Protein AF-A0A7R9HEV4-F1 (afdb_monomer)

pLDDT: mean 73.51, std 22.2, range [35.72, 95.19]

Organism: Timema cristinae (NCBI:txid61476)

Radius of gyration: 18.92 Å; Cα contacts (8 Å, |Δi|>4): 25; chains: 1; bounding box: 32×32×58 Å

Solvent-accessible surface area (backbone atoms only — not comparable to full-atom values): 5159 Å² total; per-residue (Å²): 132,88,76,84,65,88,89,75,81,80,90,74,69,100,84,69,81,83,77,84,71,70,78,87,79,60,96,59,70,96,56,93,82,80,86,80,78,58,68,42,74,56,96,89,39,76,53,31,46,71,91,41,75,51,95,65,92,81,83,72,90,84,80,77,80,84,129

Structure (mmCIF, N/CA/C/O backbone):
data_AF-A0A7R9HEV4-F1
#
_entry.id   AF-A0A7R9HEV4-F1
#
loop_
_atom_site.group_PDB
_atom_site.id
_atom_site.type_symbol
_atom_site.label_atom_id
_atom_site.label_alt_id
_atom_site.label_comp_id
_atom_site.label_asym_id
_atom_site.label_entity_id
_atom_site.label_seq_id
_atom_site.pdbx_PDB_ins_code
_atom_site.Cartn_x
_atom_site.Cartn_y
_atom_site.Cartn_z
_atom_site.occupancy
_atom_site.B_iso_or_equiv
_atom_site.auth_seq_id
_atom_site.auth_comp_id
_atom_site.auth_asym_id
_atom_site.auth_atom_id
_atom_site.pdbx_PDB_model_num
ATOM 1 N N . GLY A 1 1 ? 15.055 -15.853 -23.580 1.00 36.47 1 GLY A N 1
ATOM 2 C CA . GLY A 1 1 ? 13.685 -15.501 -23.992 1.00 36.47 1 GLY A CA 1
ATOM 3 C C . GLY A 1 1 ? 13.356 -14.142 -23.425 1.00 36.47 1 GLY A C 1
ATOM 4 O O . GLY A 1 1 ? 13.534 -13.962 -22.231 1.00 36.47 1 GLY A O 1
ATOM 5 N N . ASN A 1 2 ? 12.988 -13.193 -24.286 1.00 35.72 2 ASN A N 1
ATOM 6 C CA . ASN A 1 2 ? 12.668 -11.804 -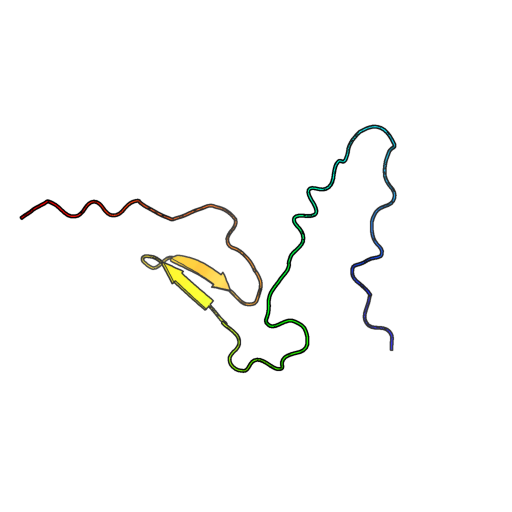23.944 1.00 35.72 2 ASN A CA 1
ATOM 7 C C . ASN A 1 2 ? 11.554 -11.714 -22.891 1.00 35.72 2 ASN A C 1
ATOM 9 O O . ASN A 1 2 ? 10.446 -12.187 -23.132 1.00 35.72 2 ASN A O 1
ATOM 13 N N . PHE A 1 3 ? 11.825 -11.037 -21.777 1.00 47.03 3 PHE A N 1
ATOM 14 C CA . PHE A 1 3 ? 10.774 -10.483 -20.926 1.00 47.03 3 PHE A CA 1
ATOM 15 C C . PHE A 1 3 ? 10.291 -9.169 -21.562 1.00 47.03 3 PHE A C 1
ATOM 17 O O . PHE A 1 3 ? 11.130 -8.367 -21.979 1.00 47.03 3 PHE A O 1
ATOM 24 N N . PRO A 1 4 ? 8.976 -8.932 -21.701 1.00 39.03 4 PRO A N 1
ATOM 25 C CA . PRO A 1 4 ? 8.488 -7.730 -22.360 1.00 39.03 4 PRO A CA 1
ATOM 26 C C . PRO A 1 4 ? 8.815 -6.483 -21.530 1.00 39.03 4 PRO A C 1
ATOM 28 O O . PRO A 1 4 ? 8.501 -6.399 -20.344 1.00 39.03 4 PRO A O 1
ATOM 31 N N . ASN A 1 5 ? 9.437 -5.507 -22.188 1.00 46.41 5 ASN A N 1
ATOM 32 C CA . ASN A 1 5 ? 9.665 -4.169 -21.661 1.00 46.41 5 ASN A CA 1
ATOM 33 C C . ASN A 1 5 ? 8.313 -3.420 -21.609 1.00 46.41 5 ASN A C 1
ATOM 35 O O . ASN A 1 5 ? 7.660 -3.29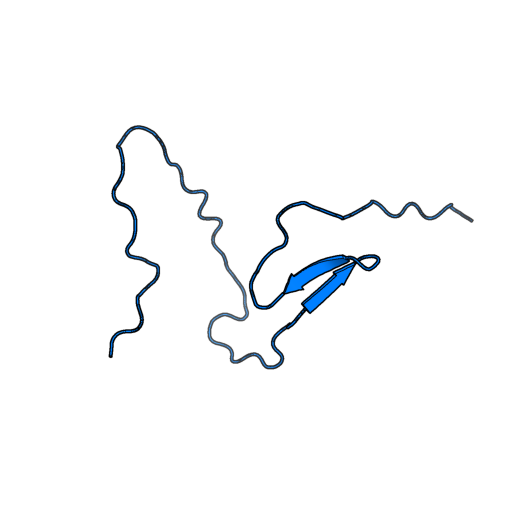9 -22.651 1.00 46.41 5 ASN A O 1
ATOM 39 N N . PRO A 1 6 ? 7.867 -2.898 -20.451 1.00 49.50 6 PRO A N 1
ATOM 40 C CA . PRO A 1 6 ? 6.588 -2.191 -20.326 1.00 49.50 6 PRO A CA 1
ATOM 41 C C . PRO A 1 6 ? 6.516 -0.876 -21.126 1.00 49.50 6 PRO A C 1
ATOM 43 O O . PRO A 1 6 ? 5.439 -0.300 -21.252 1.00 49.50 6 PRO A O 1
ATOM 46 N N . ALA A 1 7 ? 7.626 -0.413 -21.714 1.00 47.97 7 ALA A N 1
ATOM 47 C CA . ALA A 1 7 ? 7.686 0.813 -22.513 1.00 47.97 7 ALA A CA 1
ATOM 48 C C . ALA A 1 7 ? 7.075 0.705 -23.929 1.00 47.97 7 ALA A C 1
ATOM 50 O O . ALA A 1 7 ? 7.066 1.690 -24.664 1.00 47.97 7 ALA A O 1
ATOM 51 N N . GLN A 1 8 ? 6.569 -0.460 -24.347 1.00 40.44 8 GLN A N 1
ATOM 52 C CA . GLN A 1 8 ? 6.044 -0.664 -25.704 1.00 40.44 8 GLN A CA 1
ATOM 53 C C . GLN A 1 8 ? 4.577 -1.101 -25.712 1.00 40.44 8 GLN A C 1
ATOM 55 O O . GLN A 1 8 ? 4.245 -2.207 -26.134 1.00 40.44 8 GLN A O 1
ATOM 60 N N . LYS A 1 9 ? 3.663 -0.219 -25.294 1.00 43.97 9 LYS A N 1
ATOM 61 C CA . LYS A 1 9 ? 2.278 -0.280 -25.785 1.00 43.97 9 LYS A CA 1
ATOM 62 C C . LYS A 1 9 ? 1.546 1.048 -25.602 1.00 43.97 9 LYS A C 1
ATOM 64 O O . LYS A 1 9 ? 1.095 1.344 -24.507 1.00 43.97 9 LYS A O 1
ATOM 69 N N . GLN A 1 10 ? 1.403 1.786 -26.705 1.00 45.25 10 GLN A N 1
ATOM 70 C CA . GLN A 1 10 ? 0.150 2.363 -27.232 1.00 45.25 10 GLN A CA 1
ATOM 71 C C . GLN A 1 10 ? 0.460 3.588 -28.104 1.00 45.25 10 GLN A C 1
ATOM 73 O O . GLN A 1 10 ? 0.667 4.694 -27.621 1.00 45.25 10 GLN A O 1
ATOM 78 N N . VAL A 1 11 ? 0.472 3.363 -29.420 1.00 51.81 11 VAL A N 1
ATOM 79 C CA . VAL A 1 11 ? 0.277 4.410 -30.429 1.00 51.81 11 VAL A CA 1
ATOM 80 C C . VAL A 1 11 ? -1.225 4.707 -30.465 1.00 51.81 11 VAL A C 1
ATOM 82 O O . VAL A 1 11 ? -2.008 3.789 -30.710 1.00 51.81 11 VAL A O 1
ATOM 85 N N . GLY A 1 12 ? -1.635 5.953 -30.207 1.00 35.72 12 GLY A N 1
ATOM 86 C CA . GLY A 1 12 ? -3.039 6.363 -30.305 1.00 35.72 12 GLY A CA 1
ATOM 87 C C . GLY A 1 12 ? -3.280 7.871 -30.152 1.00 35.72 12 GLY A C 1
ATOM 88 O O . GLY A 1 12 ? -3.192 8.390 -29.050 1.00 35.72 12 GLY A O 1
ATOM 89 N N . ASN A 1 13 ? -3.659 8.500 -31.273 1.00 39.06 13 ASN A N 1
ATOM 90 C CA . ASN A 1 13 ? -4.343 9.790 -31.489 1.00 39.06 13 ASN A CA 1
ATOM 91 C C . ASN A 1 13 ? -3.692 11.126 -31.036 1.00 39.06 13 ASN A C 1
ATOM 93 O O . ASN A 1 13 ? -3.420 11.320 -29.856 1.00 39.06 13 ASN A O 1
ATOM 97 N N . PRO A 1 14 ? -3.585 12.136 -31.934 1.00 40.22 14 PRO A N 1
ATOM 98 C CA . PRO A 1 14 ? -3.009 13.456 -31.630 1.00 40.22 14 PRO A CA 1
ATOM 99 C C . PRO A 1 14 ? -3.954 14.421 -30.872 1.00 40.22 14 PRO A C 1
ATOM 101 O O . PRO A 1 14 ? -3.707 15.621 -30.853 1.00 40.22 14 PRO A O 1
ATOM 104 N N . GLY A 1 15 ? -5.048 13.932 -30.273 1.00 39.28 15 GLY A N 1
ATOM 105 C CA . GLY A 1 15 ? -6.117 14.777 -29.710 1.00 39.28 15 GLY A CA 1
ATOM 106 C C . GLY A 1 15 ? -6.245 14.806 -28.182 1.00 39.28 15 GLY A C 1
ATOM 107 O O . GLY A 1 15 ? -6.945 15.658 -27.649 1.00 39.28 15 GLY A O 1
ATOM 108 N N . THR A 1 16 ? -5.592 13.907 -27.453 1.00 47.69 16 THR A N 1
ATOM 109 C CA . THR A 1 16 ? -5.683 13.814 -25.987 1.00 47.69 16 THR A CA 1
ATOM 110 C C . THR A 1 16 ? -4.455 13.075 -25.492 1.00 47.69 16 THR A C 1
ATOM 112 O O . THR A 1 16 ? -4.209 12.012 -26.044 1.00 47.69 16 THR A O 1
ATOM 115 N N . LEU A 1 17 ? -3.737 13.597 -24.488 1.00 41.03 17 LEU A N 1
ATOM 116 C CA . LEU A 1 17 ? -2.873 12.889 -23.518 1.00 41.03 17 LEU A CA 1
ATOM 117 C C . LEU A 1 17 ? -1.724 13.818 -23.101 1.00 41.03 17 LEU A C 1
ATOM 119 O O . LEU A 1 17 ? -0.662 13.817 -23.712 1.00 41.03 17 LEU A O 1
ATOM 123 N N . PHE A 1 18 ? -1.899 14.568 -22.014 1.00 37.53 18 PHE A N 1
ATOM 124 C CA . PHE A 1 18 ? -0.759 14.784 -21.127 1.00 37.53 18 PHE A CA 1
ATOM 125 C C . PHE A 1 18 ? -0.741 13.566 -20.210 1.00 37.53 18 PHE A C 1
ATOM 127 O O . PHE A 1 18 ? -1.613 13.467 -19.341 1.00 37.53 18 PHE A O 1
ATOM 134 N N . PRO A 1 19 ? 0.168 12.593 -20.380 1.00 45.31 19 PRO A N 1
ATOM 135 C CA . PRO A 1 19 ? 0.342 11.606 -19.343 1.00 45.31 19 PRO A CA 1
ATOM 136 C C . PRO A 1 19 ? 0.967 12.390 -18.196 1.00 45.31 19 PRO A C 1
ATOM 138 O O . PRO A 1 19 ? 2.045 12.969 -18.336 1.00 45.31 19 PRO A O 1
ATOM 141 N N . SER A 1 20 ? 0.262 12.466 -17.073 1.00 49.72 20 SER A N 1
ATOM 142 C CA . SER A 1 20 ? 0.870 12.867 -15.812 1.00 49.72 20 SER A CA 1
ATOM 143 C C . SER A 1 20 ? 1.898 11.794 -15.450 1.00 49.72 20 SER A C 1
ATOM 145 O O . SER A 1 20 ? 1.626 10.864 -14.692 1.00 49.72 20 SER A O 1
ATOM 147 N N . PHE A 1 21 ? 3.080 11.871 -16.058 1.00 49.41 21 PHE A N 1
ATOM 148 C CA . PHE A 1 21 ? 4.257 11.161 -15.599 1.00 49.41 21 PHE A CA 1
ATOM 149 C C . PHE A 1 21 ? 4.748 11.911 -14.367 1.00 49.41 21 PHE A C 1
ATOM 151 O O . PHE A 1 21 ? 5.720 12.663 -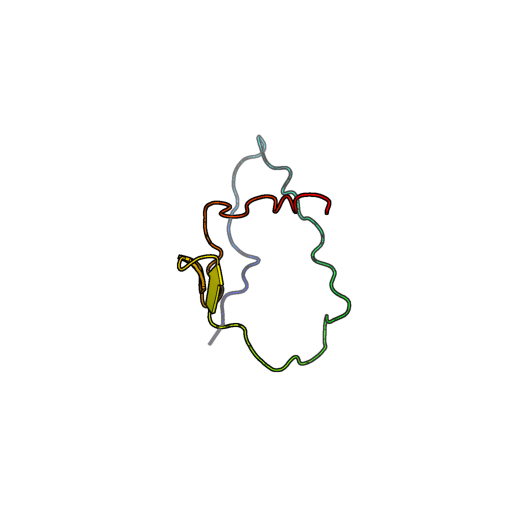14.419 1.00 49.41 21 PHE A O 1
ATOM 158 N N . ALA A 1 22 ? 4.039 11.752 -13.249 1.00 56.78 22 ALA A N 1
ATOM 159 C CA . ALA A 1 22 ? 4.622 12.068 -11.961 1.00 56.78 22 ALA A CA 1
ATOM 160 C C . ALA A 1 22 ? 5.926 11.266 -11.879 1.00 56.78 22 ALA A C 1
ATOM 162 O O . ALA A 1 22 ? 5.900 10.034 -11.894 1.00 56.78 22 ALA A O 1
ATOM 163 N N . LEU A 1 23 ? 7.061 11.967 -11.903 1.00 66.44 23 LEU A N 1
ATOM 164 C CA . LEU A 1 23 ? 8.381 11.359 -11.838 1.00 66.44 23 LEU A CA 1
ATOM 165 C C . LEU A 1 23 ? 8.418 10.511 -10.558 1.00 66.44 23 LEU A C 1
ATOM 167 O O . LEU A 1 23 ? 8.422 11.056 -9.454 1.00 66.44 23 LEU A O 1
ATOM 171 N N . GLN A 1 24 ? 8.391 9.183 -10.686 1.00 69.88 24 GLN A N 1
ATOM 172 C CA . GLN A 1 24 ? 8.557 8.283 -9.545 1.00 69.88 24 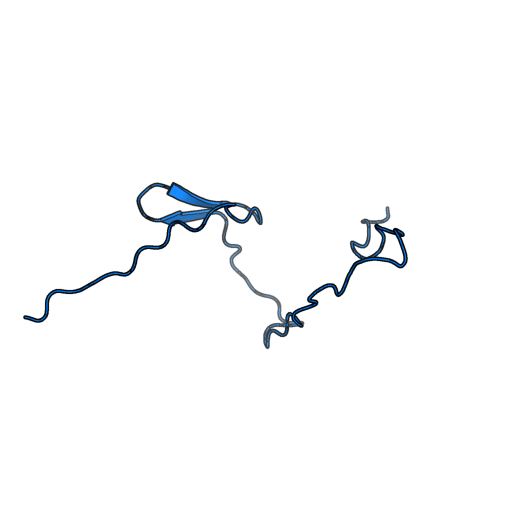GLN A CA 1
ATOM 173 C C . GLN A 1 24 ? 10.033 8.282 -9.151 1.00 69.88 24 GLN A C 1
ATOM 175 O O . GLN A 1 24 ? 10.800 7.392 -9.513 1.00 69.88 24 GLN A O 1
ATOM 180 N N . VAL A 1 25 ? 10.442 9.332 -8.441 1.00 88.12 25 VAL A N 1
ATOM 181 C CA . VAL A 1 25 ? 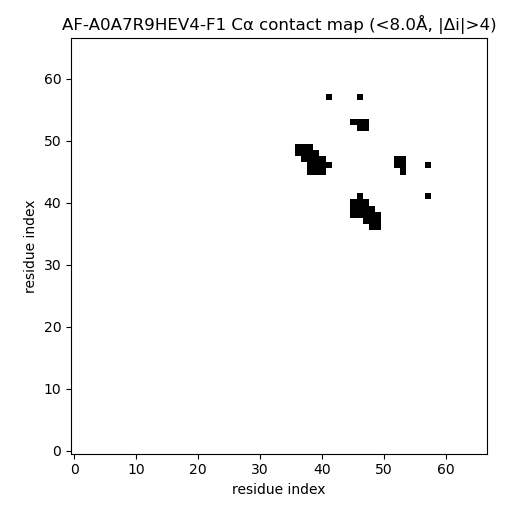11.770 9.432 -7.841 1.00 88.12 25 VAL A CA 1
ATOM 182 C C . VAL A 1 25 ? 11.707 8.833 -6.450 1.00 88.12 25 VAL A C 1
ATOM 184 O O . VAL A 1 25 ? 10.879 9.209 -5.624 1.00 88.12 25 VAL A O 1
ATOM 187 N N . THR A 1 26 ? 12.616 7.905 -6.189 1.00 87.06 26 THR A N 1
ATOM 188 C CA . THR A 1 26 ? 12.829 7.322 -4.871 1.00 87.06 26 THR A CA 1
ATOM 189 C C . THR A 1 26 ? 14.329 7.276 -4.592 1.00 87.06 26 THR A C 1
ATOM 191 O O . THR A 1 26 ? 15.095 6.900 -5.485 1.00 87.06 26 THR A O 1
ATOM 194 N N . PRO A 1 27 ? 14.789 7.625 -3.376 1.00 93.31 27 PRO A N 1
ATOM 195 C CA . PRO A 1 27 ? 16.206 7.528 -3.020 1.00 93.31 27 PRO A CA 1
ATOM 196 C C . PRO A 1 27 ? 16.704 6.073 -2.968 1.00 93.31 27 PRO A C 1
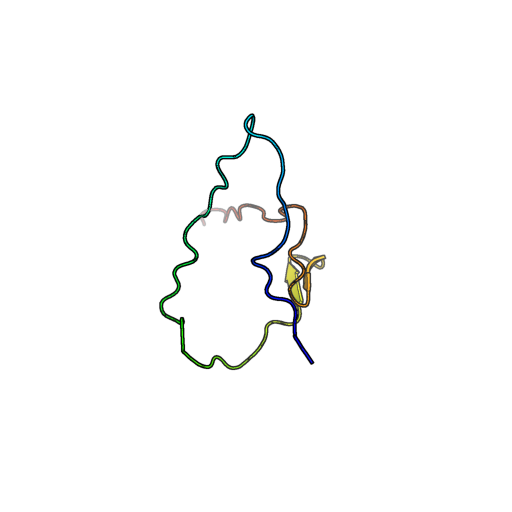ATOM 198 O O . PRO A 1 27 ? 17.905 5.834 -2.874 1.00 93.31 27 PRO A O 1
ATOM 201 N N . TYR A 1 28 ? 15.797 5.092 -3.030 1.00 92.56 28 TYR A N 1
ATOM 202 C CA . TYR A 1 28 ? 16.122 3.666 -3.017 1.00 92.56 28 TYR A CA 1
ATOM 203 C C . TYR A 1 28 ? 16.444 3.097 -4.406 1.00 92.56 28 TYR A C 1
ATOM 205 O O . TYR A 1 28 ? 16.711 1.901 -4.528 1.00 92.56 28 TYR A O 1
ATOM 213 N N . LEU A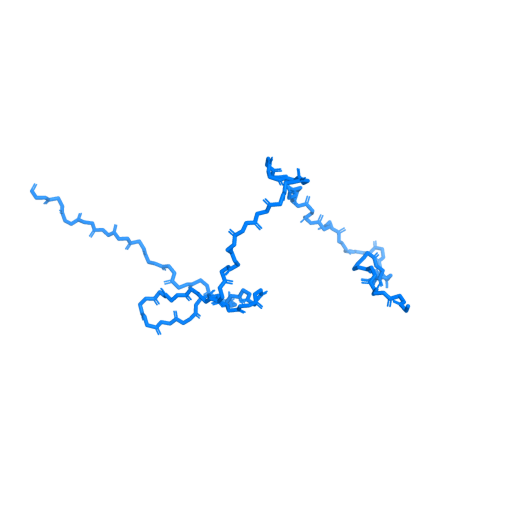 1 29 ? 16.427 3.921 -5.459 1.00 90.94 29 LEU A N 1
ATOM 214 C CA . LEU A 1 29 ? 16.747 3.467 -6.810 1.00 90.94 29 LEU A CA 1
ATOM 215 C C . LEU A 1 29 ? 18.157 2.846 -6.858 1.00 90.94 29 LEU A C 1
ATOM 217 O O . LEU A 1 29 ? 19.128 3.430 -6.379 1.00 90.94 29 LEU A O 1
ATOM 221 N N . GLY A 1 30 ? 18.264 1.640 -7.422 1.00 91.75 30 GLY A N 1
ATOM 222 C CA . GLY A 1 30 ? 19.525 0.892 -7.509 1.00 91.75 30 GLY A CA 1
ATOM 223 C C . GLY A 1 30 ? 19.968 0.209 -6.209 1.00 91.75 30 GLY A C 1
ATOM 224 O O . GLY A 1 30 ? 21.055 -0.367 -6.169 1.00 91.75 30 GLY A O 1
ATOM 225 N N . LYS A 1 31 ? 19.159 0.250 -5.142 1.00 95.00 31 LYS A N 1
ATOM 226 C CA . LYS A 1 31 ? 19.395 -0.520 -3.913 1.00 95.00 31 LYS A CA 1
ATOM 227 C C . LYS A 1 31 ? 18.588 -1.817 -3.929 1.00 95.00 31 LYS A C 1
ATOM 229 O O . LYS A 1 31 ? 17.432 -1.829 -4.342 1.00 95.00 31 LYS A O 1
ATOM 234 N N . THR A 1 32 ? 19.177 -2.898 -3.420 1.00 95.19 32 THR A N 1
ATOM 235 C CA . THR A 1 32 ? 18.444 -4.139 -3.140 1.00 95.19 32 THR A CA 1
ATOM 236 C C . THR A 1 32 ? 17.687 -3.982 -1.828 1.00 95.19 32 T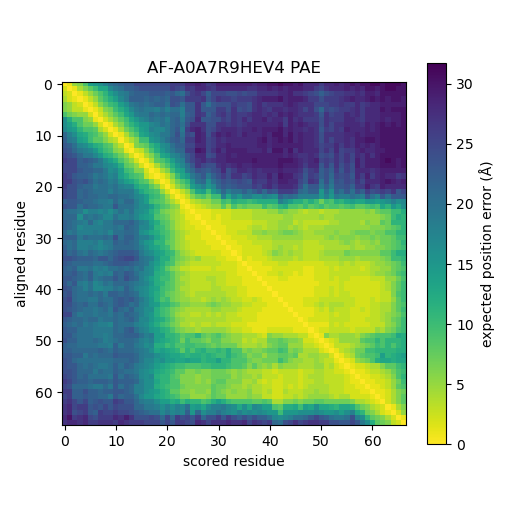HR A C 1
ATOM 238 O O . THR A 1 32 ? 18.300 -3.792 -0.777 1.00 95.19 32 THR A O 1
ATOM 241 N N . LEU A 1 33 ? 16.360 -4.055 -1.893 1.00 94.44 33 LEU A N 1
ATOM 242 C CA . LEU A 1 33 ? 15.485 -4.059 -0.724 1.00 94.44 33 LEU A CA 1
ATOM 243 C C . LEU A 1 33 ? 15.039 -5.491 -0.420 1.00 94.44 33 LEU A C 1
ATOM 245 O O . LEU A 1 33 ? 14.842 -6.295 -1.330 1.00 94.44 33 LEU A O 1
ATOM 249 N N . TYR A 1 34 ? 14.857 -5.791 0.863 1.00 94.62 34 TYR A N 1
ATOM 250 C CA . TYR A 1 34 ? 14.379 -7.087 1.337 1.00 94.62 34 TYR A CA 1
ATOM 251 C C . TYR A 1 34 ? 13.022 -6.926 2.017 1.00 94.62 34 TYR A C 1
ATOM 253 O O . TYR A 1 34 ? 12.773 -5.921 2.679 1.00 94.62 34 TYR A O 1
ATOM 261 N N . GLY A 1 35 ? 12.166 -7.939 1.877 1.00 91.56 35 GLY A N 1
ATOM 262 C CA . GLY A 1 35 ? 10.798 -7.913 2.392 1.00 91.56 35 GLY A CA 1
ATOM 263 C C . GLY A 1 35 ? 9.832 -7.303 1.382 1.00 91.56 35 GLY A C 1
ATOM 264 O O . GLY A 1 35 ? 9.714 -6.088 1.256 1.00 91.56 35 GLY A O 1
ATOM 265 N N . VAL A 1 36 ? 9.124 -8.169 0.658 1.00 91.12 36 VAL A N 1
ATOM 266 C CA . VAL A 1 36 ? 8.056 -7.762 -0.258 1.00 91.12 36 VAL A CA 1
ATOM 267 C C . VAL A 1 36 ? 6.745 -7.749 0.517 1.00 91.12 36 VAL A C 1
ATOM 269 O O . VAL A 1 36 ? 6.397 -8.728 1.182 1.00 91.12 36 VAL A O 1
ATOM 272 N N . VAL A 1 37 ? 6.008 -6.641 0.447 1.00 91.94 37 VAL A N 1
ATOM 273 C CA . VAL A 1 37 ? 4.667 -6.577 1.033 1.00 91.94 37 VAL A CA 1
ATOM 274 C C . VAL A 1 37 ? 3.763 -7.504 0.225 1.00 91.94 37 VAL A C 1
ATOM 276 O O . VAL A 1 37 ? 3.622 -7.346 -0.980 1.00 91.94 37 VAL A O 1
ATOM 279 N N . MET A 1 38 ? 3.137 -8.479 0.881 1.00 94.19 38 MET A N 1
ATOM 280 C CA . MET A 1 38 ? 2.272 -9.453 0.196 1.00 94.19 38 MET A CA 1
ATOM 281 C C . MET A 1 38 ? 0.802 -9.035 0.230 1.00 94.19 38 MET A C 1
ATOM 283 O O . MET A 1 38 ? 0.052 -9.266 -0.725 1.00 94.19 38 MET A O 1
ATOM 287 N N . ARG A 1 39 ? 0.377 -8.423 1.343 1.00 94.12 39 ARG A N 1
ATOM 288 C CA . ARG A 1 39 ? -0.998 -7.987 1.586 1.00 94.12 39 ARG A CA 1
ATOM 289 C C . ARG A 1 39 ? -1.039 -6.871 2.629 1.00 94.12 39 ARG A C 1
ATOM 291 O O . ARG A 1 39 ? -0.362 -6.966 3.647 1.00 94.12 39 ARG A O 1
ATOM 298 N N . THR A 1 40 ? -1.912 -5.890 2.418 1.00 94.62 40 THR A N 1
ATOM 299 C CA . THR A 1 40 ? -2.254 -4.868 3.421 1.00 94.62 40 THR A CA 1
ATOM 300 C C . THR A 1 40 ? -3.741 -4.950 3.736 1.00 94.62 40 THR A C 1
ATOM 302 O O . THR A 1 40 ? -4.563 -5.002 2.818 1.00 94.62 40 THR A O 1
ATOM 305 N N . ILE A 1 41 ? -4.095 -4.958 5.024 1.00 94.62 41 ILE A N 1
ATOM 306 C CA . ILE A 1 41 ? -5.482 -5.032 5.501 1.00 94.62 41 ILE A CA 1
ATOM 307 C C . ILE A 1 41 ? -5.807 -3.771 6.301 1.00 94.62 41 ILE A C 1
ATOM 309 O O . ILE A 1 41 ? -5.081 -3.412 7.223 1.00 94.62 41 ILE A O 1
ATOM 313 N N . VAL A 1 42 ? -6.924 -3.120 5.978 1.00 94.19 42 VAL A N 1
ATOM 314 C CA . VAL A 1 42 ? -7.456 -1.965 6.710 1.00 94.19 42 VAL A CA 1
ATOM 315 C C . VAL A 1 42 ? -8.896 -2.269 7.106 1.00 94.19 42 VAL A C 1
ATOM 317 O O . VAL A 1 42 ? -9.755 -2.459 6.248 1.00 94.19 42 VAL A O 1
ATOM 320 N N . ARG A 1 43 ? -9.176 -2.308 8.417 1.00 93.06 43 ARG A N 1
ATOM 321 C CA . ARG A 1 43 ? -10.520 -2.582 8.974 1.00 93.06 43 ARG A CA 1
ATOM 322 C C . ARG A 1 43 ? -11.169 -3.850 8.391 1.00 93.06 43 ARG A C 1
ATOM 324 O O . ARG A 1 43 ? -12.322 -3.826 7.977 1.00 93.06 43 ARG A O 1
ATOM 331 N N . GLY A 1 44 ? -10.396 -4.932 8.298 1.00 93.81 44 GLY A N 1
ATOM 332 C CA . GLY A 1 44 ? -10.847 -6.218 7.750 1.00 93.81 44 GLY A CA 1
ATOM 333 C C . GLY A 1 44 ? -10.869 -6.308 6.218 1.00 93.81 44 GLY A C 1
ATOM 334 O O . GLY A 1 44 ? -11.023 -7.403 5.687 1.00 93.81 44 GLY A O 1
ATOM 335 N N . ASN A 1 45 ? -10.651 -5.206 5.495 1.00 91.31 45 ASN A N 1
ATOM 336 C CA . ASN A 1 45 ? -10.637 -5.196 4.032 1.00 91.31 45 ASN A CA 1
ATOM 337 C C . ASN A 1 45 ? -9.210 -5.243 3.485 1.00 91.31 45 ASN A C 1
ATOM 339 O O . ASN A 1 45 ? -8.328 -4.537 3.971 1.00 91.31 45 ASN A O 1
ATOM 343 N N . THR A 1 46 ? -8.982 -6.041 2.442 1.00 92.06 46 THR A N 1
ATOM 344 C CA . THR A 1 46 ? -7.695 -6.056 1.733 1.00 92.06 46 THR A CA 1
ATOM 345 C C . THR A 1 46 ? -7.579 -4.819 0.842 1.00 92.06 46 THR A C 1
ATOM 347 O O . THR A 1 46 ? -8.368 -4.669 -0.086 1.00 92.06 46 THR A O 1
ATOM 350 N N . VAL A 1 47 ? -6.589 -3.959 1.103 1.00 93.50 47 VAL A N 1
ATOM 351 C CA . VAL A 1 47 ? -6.331 -2.710 0.350 1.00 93.50 47 VAL A CA 1
ATOM 352 C C . VAL A 1 47 ? -5.099 -2.778 -0.559 1.00 93.50 47 VAL A C 1
ATOM 354 O O . VAL A 1 47 ? -4.820 -1.849 -1.313 1.00 93.50 47 VAL A O 1
ATOM 357 N N . TYR A 1 48 ? -4.351 -3.874 -0.492 1.00 93.81 48 TYR A N 1
ATOM 358 C CA . TYR A 1 48 ? -3.245 -4.178 -1.395 1.00 93.81 48 TYR A CA 1
ATOM 359 C C . TYR A 1 48 ? -2.989 -5.686 -1.360 1.00 93.81 48 TYR A C 1
ATOM 361 O O . TYR A 1 48 ? -3.060 -6.286 -0.282 1.00 93.81 48 TYR A O 1
ATOM 369 N N . GLN A 1 49 ? -2.695 -6.302 -2.507 1.00 94.00 49 GLN A N 1
ATOM 370 C CA . GLN A 1 49 ? -2.273 -7.704 -2.581 1.00 94.00 49 GLN A CA 1
ATOM 371 C C . GLN A 1 49 ? -1.377 -7.949 -3.801 1.00 94.00 49 GLN A C 1
ATOM 373 O O . GLN A 1 49 ? -1.871 -7.845 -4.920 1.00 94.00 49 GLN A O 1
ATOM 378 N N . HIS A 1 50 ? -0.116 -8.348 -3.586 1.00 89.56 50 HIS A N 1
ATOM 379 C CA . HIS A 1 50 ? 0.851 -8.720 -4.639 1.00 89.56 50 HIS A CA 1
ATOM 380 C C . HIS A 1 50 ? 0.805 -7.770 -5.850 1.00 89.56 50 HIS A C 1
ATOM 382 O O . HIS A 1 50 ? 0.374 -8.156 -6.937 1.00 89.56 50 HIS A O 1
ATOM 388 N N . ASP A 1 51 ? 1.144 -6.501 -5.628 1.00 84.31 51 ASP A N 1
ATOM 389 C CA . ASP A 1 51 ? 1.168 -5.442 -6.652 1.00 84.31 51 ASP A CA 1
ATOM 390 C C . ASP A 1 51 ? -0.177 -5.072 -7.283 1.00 84.31 51 ASP A C 1
ATOM 392 O O . ASP A 1 51 ? -0.234 -4.285 -8.226 1.00 84.31 51 ASP A O 1
ATOM 396 N N . LYS A 1 52 ? -1.290 -5.570 -6.736 1.00 85.12 52 LYS A N 1
ATOM 397 C CA . LYS A 1 52 ? -2.630 -5.116 -7.109 1.00 85.12 52 LYS A CA 1
ATOM 398 C C . LYS A 1 52 ? -3.067 -4.006 -6.151 1.00 85.12 52 LYS A C 1
ATOM 400 O O . LYS A 1 52 ? -3.400 -4.312 -4.998 1.00 85.12 52 LYS A O 1
ATOM 405 N N . PRO A 1 53 ? -3.066 -2.731 -6.587 1.00 76.94 53 PRO A N 1
ATOM 406 C CA . PRO A 1 53 ? -3.632 -1.655 -5.792 1.00 76.94 53 PRO A CA 1
ATOM 407 C C . PRO A 1 53 ? -5.148 -1.833 -5.686 1.00 76.94 53 PRO A C 1
ATOM 409 O O . PRO A 1 53 ? -5.806 -2.340 -6.598 1.00 76.94 53 PRO A O 1
ATOM 412 N N . PHE A 1 54 ? -5.714 -1.413 -4.561 1.00 83.56 54 PHE A N 1
ATOM 413 C CA . PHE A 1 54 ? -7.154 -1.470 -4.360 1.00 83.56 54 PHE A CA 1
ATOM 414 C C . PHE A 1 54 ? -7.859 -0.303 -5.078 1.00 83.56 54 PHE A C 1
ATOM 416 O O . PHE A 1 54 ? -7.402 0.837 -4.988 1.00 83.56 54 PHE A O 1
ATOM 423 N N . PRO A 1 55 ? -8.979 -0.551 -5.784 1.00 78.19 55 PRO A N 1
ATOM 424 C CA . PRO A 1 55 ? -9.534 0.398 -6.754 1.00 78.19 55 PRO A CA 1
ATOM 425 C C . PRO A 1 55 ? -10.269 1.599 -6.143 1.00 78.19 55 PRO A C 1
ATOM 427 O O . PRO A 1 55 ? -10.569 2.547 -6.863 1.00 78.19 55 PRO A O 1
ATOM 430 N N . ARG A 1 56 ? -10.621 1.571 -4.849 1.00 86.69 56 ARG A N 1
ATOM 431 C CA . ARG A 1 56 ? -11.393 2.645 -4.196 1.00 86.69 56 ARG A CA 1
ATOM 432 C C . ARG A 1 56 ? -10.813 3.016 -2.827 1.00 86.69 56 ARG A C 1
ATOM 434 O O . ARG A 1 56 ? -10.610 2.130 -2.010 1.00 86.69 56 ARG A O 1
ATOM 441 N N . PRO A 1 57 ? -10.588 4.296 -2.504 1.00 90.12 57 PRO A N 1
ATOM 442 C CA . PRO A 1 57 ? -10.037 4.674 -1.203 1.00 90.12 57 PRO A CA 1
ATOM 443 C C . PRO A 1 57 ? -10.970 4.259 -0.048 1.00 90.12 57 PRO A C 1
ATOM 445 O O . PRO A 1 57 ? -12.157 4.567 -0.059 1.00 90.12 57 PRO A O 1
ATOM 448 N N . GLN A 1 58 ? -10.425 3.569 0.963 1.00 89.44 58 GLN A N 1
ATOM 449 C CA . GLN A 1 58 ? -11.150 3.133 2.179 1.00 89.44 58 GLN A CA 1
ATOM 450 C C . GLN A 1 58 ? -10.698 3.871 3.455 1.00 89.44 58 GLN A C 1
ATOM 452 O O . GLN A 1 58 ? -11.061 3.505 4.582 1.00 89.44 58 GLN A O 1
ATOM 457 N N . GLY A 1 59 ? -9.862 4.898 3.292 1.00 90.12 59 GLY A N 1
ATOM 458 C CA . GLY A 1 59 ? -9.412 5.754 4.383 1.00 90.12 59 GLY A CA 1
ATOM 459 C C . GLY A 1 59 ? -10.586 6.472 5.050 1.00 90.12 59 GLY A C 1
ATOM 460 O O . GLY A 1 59 ? -11.579 6.803 4.410 1.00 90.12 59 GLY A O 1
ATOM 461 N N . LYS A 1 60 ? -10.470 6.706 6.356 1.00 90.75 60 LYS A N 1
ATOM 462 C CA . LYS A 1 60 ? -11.367 7.587 7.113 1.00 90.75 60 LYS A CA 1
ATOM 463 C C . LYS A 1 60 ? -10.488 8.445 8.000 1.00 90.75 60 LYS A C 1
ATOM 465 O O . LYS A 1 60 ? -9.562 7.895 8.599 1.00 90.75 60 LYS A O 1
ATOM 470 N N . LEU A 1 61 ? -10.794 9.735 8.085 1.00 92.06 61 LEU A N 1
ATOM 471 C CA . LEU A 1 61 ? -10.179 10.621 9.062 1.00 92.06 61 LEU A CA 1
ATOM 472 C C . LEU A 1 61 ? -10.470 10.078 10.465 1.00 92.06 61 LEU A C 1
ATOM 474 O O . LEU A 1 61 ? -11.608 9.722 10.772 1.00 92.06 61 LEU A O 1
ATOM 478 N N . LEU A 1 62 ? -9.433 9.970 11.289 1.00 90.75 62 LEU A N 1
ATOM 479 C CA . LEU A 1 62 ? -9.581 9.629 12.696 1.00 90.75 62 LEU A CA 1
ATOM 480 C C . LEU A 1 62 ? -9.683 10.944 13.465 1.00 90.75 62 LEU A C 1
ATOM 482 O O . LEU A 1 62 ? -8.733 11.721 13.470 1.00 90.75 62 LEU A O 1
ATOM 486 N N . ILE A 1 63 ? -10.840 11.202 14.072 1.00 90.88 63 ILE A N 1
ATOM 487 C CA . ILE A 1 63 ? -11.030 12.329 14.987 1.00 90.88 63 ILE A CA 1
ATOM 488 C C . ILE A 1 63 ? -10.891 11.756 16.392 1.00 90.88 63 ILE A C 1
ATOM 490 O O . ILE A 1 63 ? -11.735 10.975 16.830 1.00 90.88 63 ILE A O 1
ATOM 494 N N . SER A 1 64 ? -9.803 12.090 17.078 1.00 84.81 64 SER A N 1
ATOM 495 C CA . SER A 1 64 ? -9.683 11.836 18.510 1.00 84.81 64 SER A CA 1
ATOM 496 C C . SER A 1 64 ? -10.481 12.911 19.251 1.00 84.81 64 SER A C 1
ATOM 498 O O . SER A 1 64 ? -10.223 14.092 19.002 1.00 84.81 64 SER A O 1
ATOM 500 N N . PRO A 1 65 ? -11.427 12.560 20.139 1.00 78.62 65 PRO A N 1
ATOM 501 C CA . PRO A 1 65 ? -12.001 13.554 21.036 1.00 78.62 65 PRO A CA 1
ATOM 502 C C . PRO A 1 65 ? -10.860 14.161 21.863 1.00 78.62 65 PRO A C 1
ATOM 504 O O . PRO A 1 65 ? -10.028 13.422 22.392 1.00 78.62 65 PRO A O 1
ATOM 507 N N . GLN A 1 66 ? -10.769 15.494 21.903 1.00 68.38 66 GLN A N 1
ATOM 508 C CA . GLN A 1 66 ? -9.867 16.158 22.840 1.00 68.38 66 GLN A CA 1
ATOM 509 C C . GLN A 1 66 ? -10.325 15.793 24.260 1.00 68.38 66 GLN A C 1
ATOM 511 O O . GLN A 1 66 ? -11.503 15.964 24.573 1.00 68.38 66 GLN A O 1
ATOM 516 N N . LEU A 1 67 ? -9.419 15.210 25.052 1.00 52.00 67 LEU A N 1
ATOM 517 C CA . LEU A 1 67 ? -9.614 14.956 26.483 1.00 52.00 67 LEU A CA 1
ATOM 518 C C . 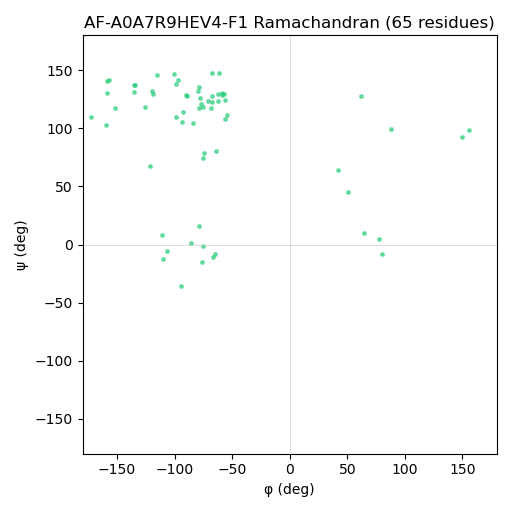LEU A 1 67 ? -9.645 16.272 27.262 1.00 52.00 67 LEU A C 1
ATOM 520 O O . LEU A 1 67 ? -8.858 17.175 26.894 1.00 52.00 67 LEU A O 1
#

Sequence (67 aa):
GNFPNPAQKQVGNPGTLFPSFALQVTPYLGKTLYGVVMRTIVRGNTVYQHDKPFPRPQGKLLISPQL

Foldseek 3Di:
DDDDDPPDDDDDDPPDDPDPPPPPDDPCPPPDDDDDDAFDDDPNDTQDHDHDGRDDDPDDDDDDPDD

Mean predicted aligned error: 14.05 Å

InterPro domains:
  IPR011059 Metal-dependent hydrolase, composite domain superfamily [SSF51338] (23-64)

Secondary structure (DSSP, 8-state):
-PPPPTT------TTS----------TTTTPPP-----EEEETTEEEEETTEE-SS-------PPP-